Protein AF-A0A8B8AZW8-F1 (afdb_monomer)

Solvent-accessible surface area (backbone atoms only — not comparable to full-atom values): 7440 Å² total; per-residue (Å²): 141,81,91,80,82,83,75,80,79,80,74,81,71,78,73,71,78,77,61,82,72,78,74,70,88,46,60,50,52,81,42,35,39,73,37,22,27,65,45,94,84,63,38,53,41,75,34,59,61,10,19,20,40,79,77,38,72,39,66,29,62,83,60,21,10,22,63,67,39,73,41,72,50,84,56,62,92,82,40,45,71,38,26,50,82,24,64,37,69,73,87,56,95,69,77,64,85,81,53,99,81,78,67,68,77,61,57,62,60,51,52,55,58,52,57,66,70,78,102

Organism: Crassostrea virginica (NCBI:txid6565)

pLDDT: mean 73.44, std 19.7, range [34.88, 96.25]

Nearest PDB structures (foldseek):
  2gy7-assembly1_B  TM=6.999E-01  e=3.011E-02  Homo sapiens
  8hn0-assembly1_A  TM=5.839E-01  e=3.668E-02  Homo sapiens
  8hn0-assembly1_B  TM=5.448E-01  e=4.469E-02  Homo sapiens

Structure (mmCIF, N/CA/C/O backbone):
data_AF-A0A8B8AZW8-F1
#
_entry.id   AF-A0A8B8AZW8-F1
#
loop_
_atom_site.group_PDB
_atom_site.id
_atom_site.type_symbol
_atom_site.label_atom_id
_atom_site.label_alt_id
_atom_site.label_comp_id
_atom_site.label_asym_id
_atom_site.label_entity_id
_atom_site.label_seq_id
_atom_site.pdbx_PDB_ins_code
_atom_site.Cartn_x
_atom_site.Cartn_y
_atom_site.Cartn_z
_atom_site.occupancy
_atom_site.B_iso_or_equiv
_atom_site.auth_seq_id
_atom_site.auth_comp_id
_atom_site.auth_asym_id
_atom_site.auth_atom_id
_atom_site.pdbx_PDB_model_num
ATOM 1 N N . MET A 1 1 ? 65.412 4.828 37.384 1.00 38.81 1 MET A N 1
ATOM 2 C CA . MET A 1 1 ? 65.662 5.540 36.104 1.00 38.81 1 MET A CA 1
ATOM 3 C C . MET A 1 1 ? 65.677 4.474 35.011 1.00 38.81 1 MET A C 1
ATOM 5 O O . MET A 1 1 ? 66.518 3.602 35.091 1.00 38.81 1 MET A O 1
ATOM 9 N N . LYS A 1 2 ? 64.726 4.354 34.084 1.00 34.88 2 LYS A N 1
ATOM 10 C CA . LYS A 1 2 ? 64.257 5.349 33.113 1.00 34.88 2 LYS A CA 1
ATOM 11 C C . LYS A 1 2 ? 62.839 4.947 32.661 1.00 34.88 2 LYS A C 1
ATOM 13 O O . LYS A 1 2 ? 62.643 3.852 32.150 1.00 34.88 2 LYS A O 1
ATOM 18 N N . LEU A 1 3 ? 61.867 5.832 32.872 1.00 39.66 3 LEU A N 1
ATOM 19 C CA . LEU A 1 3 ? 60.568 5.810 32.195 1.00 39.66 3 LEU A CA 1
ATOM 20 C C . LEU A 1 3 ? 60.797 6.270 30.749 1.00 39.66 3 LEU A C 1
ATOM 22 O O . LEU A 1 3 ? 61.354 7.349 30.558 1.00 39.66 3 LEU A O 1
ATOM 26 N N . SER A 1 4 ? 60.359 5.507 29.745 1.00 40.03 4 SER A N 1
ATOM 27 C CA . SER A 1 4 ? 60.249 6.023 28.376 1.00 40.03 4 SER A CA 1
ATOM 28 C C . SER A 1 4 ? 58.870 5.714 27.813 1.00 40.03 4 SER A C 1
ATOM 30 O O . SER A 1 4 ? 58.461 4.564 27.672 1.00 40.03 4 SER A O 1
ATOM 32 N N . LYS A 1 5 ? 58.137 6.801 27.586 1.00 46.12 5 LYS A N 1
ATOM 33 C CA . LYS A 1 5 ? 56.745 6.875 27.162 1.00 46.12 5 LYS A CA 1
ATOM 34 C C . LYS A 1 5 ? 56.634 6.384 25.718 1.00 46.12 5 LYS A C 1
ATOM 36 O O . LYS A 1 5 ? 57.256 6.954 24.829 1.00 46.12 5 LYS A O 1
ATOM 41 N N . HIS A 1 6 ? 55.812 5.368 25.473 1.00 47.44 6 HIS A N 1
ATOM 42 C CA . HIS A 1 6 ? 55.328 5.088 24.124 1.00 47.44 6 HIS A CA 1
ATOM 43 C C . HIS A 1 6 ? 54.280 6.142 23.761 1.00 47.44 6 HIS A C 1
ATOM 45 O O . HIS A 1 6 ? 53.130 6.095 24.199 1.00 47.44 6 HIS A O 1
ATOM 51 N N . THR A 1 7 ? 54.717 7.143 23.004 1.00 45.94 7 THR A N 1
ATOM 52 C CA . THR A 1 7 ? 53.868 8.151 22.376 1.00 45.94 7 THR A CA 1
ATOM 53 C C . THR A 1 7 ? 52.891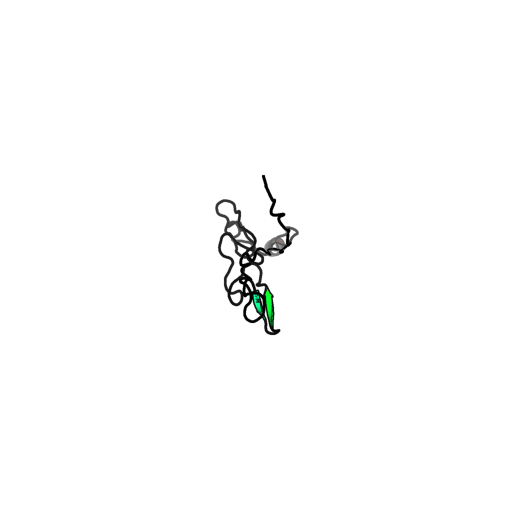 7.432 21.448 1.00 45.94 7 THR A 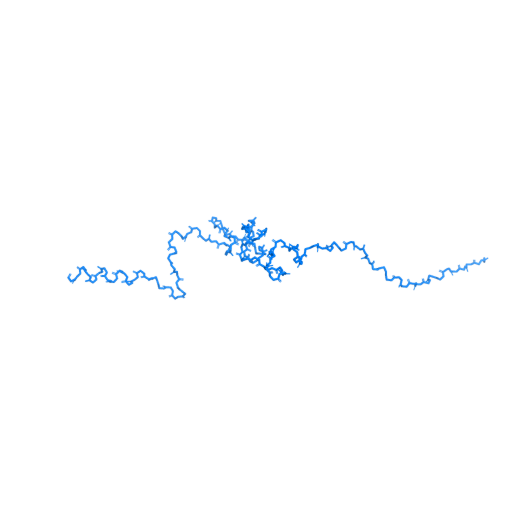C 1
ATOM 55 O O . THR A 1 7 ? 53.301 6.852 20.445 1.00 45.94 7 THR A O 1
ATOM 58 N N . ARG A 1 8 ? 51.598 7.420 21.797 1.00 54.97 8 ARG A N 1
ATOM 59 C CA . ARG A 1 8 ? 50.536 6.902 20.926 1.00 54.97 8 ARG A CA 1
ATOM 60 C C . ARG A 1 8 ? 50.489 7.751 19.657 1.00 54.97 8 ARG A C 1
ATOM 62 O O . ARG A 1 8 ? 49.908 8.833 19.654 1.00 54.97 8 ARG A O 1
ATOM 69 N N . LEU A 1 9 ? 51.109 7.259 18.588 1.00 42.25 9 LEU A N 1
ATOM 70 C CA . LEU A 1 9 ? 50.924 7.780 17.241 1.00 42.25 9 LEU A CA 1
ATOM 71 C C . LEU A 1 9 ? 49.459 7.513 16.857 1.00 42.25 9 LEU A C 1
ATOM 73 O O . LEU A 1 9 ? 49.079 6.382 16.563 1.00 42.25 9 LEU A O 1
ATOM 77 N N . HIS A 1 10 ? 48.613 8.541 16.933 1.00 52.19 10 HIS A N 1
ATOM 78 C CA . HIS A 1 10 ? 47.247 8.506 16.416 1.00 52.19 10 HIS A CA 1
ATOM 79 C C . HIS A 1 10 ? 47.300 8.440 14.884 1.00 52.19 10 HIS A C 1
ATOM 81 O O . HIS A 1 10 ? 47.127 9.441 14.190 1.00 52.19 10 HIS A O 1
ATOM 87 N N . VAL A 1 11 ? 47.527 7.246 14.340 1.00 52.09 11 VAL A N 1
ATOM 88 C CA . VAL A 1 11 ? 47.097 6.946 12.976 1.00 52.09 11 VAL A CA 1
ATOM 89 C C . VAL A 1 11 ? 45.574 7.024 13.022 1.00 52.09 11 VAL A C 1
ATOM 91 O O . VAL A 1 11 ? 44.925 6.192 13.654 1.00 52.09 11 VAL A O 1
ATOM 94 N N . ARG A 1 12 ? 44.988 8.074 12.434 1.00 55.28 12 ARG A N 1
ATOM 95 C CA . ARG A 1 12 ? 43.546 8.157 12.167 1.00 55.28 12 ARG A CA 1
ATOM 96 C C . ARG A 1 12 ? 43.201 7.098 11.120 1.00 55.28 12 ARG A C 1
ATOM 98 O O . ARG A 1 12 ? 42.891 7.416 9.977 1.00 55.28 12 ARG A O 1
ATOM 105 N N . THR A 1 13 ? 43.251 5.829 11.504 1.00 55.12 13 THR A N 1
ATOM 106 C CA . THR A 1 13 ? 42.438 4.819 10.849 1.00 55.12 13 THR A CA 1
ATOM 107 C C . THR A 1 13 ? 41.017 5.303 11.074 1.00 55.12 13 THR A C 1
ATOM 109 O O . THR A 1 13 ? 40.511 5.255 12.196 1.00 55.12 13 THR A O 1
ATOM 112 N N . PHE A 1 14 ? 40.403 5.875 10.041 1.00 53.94 14 PHE A N 1
ATOM 113 C CA . PHE A 1 14 ? 38.955 5.946 9.969 1.00 53.94 14 PHE A CA 1
ATOM 114 C C . PHE A 1 14 ? 38.499 4.493 10.047 1.00 53.94 14 PHE A C 1
ATOM 116 O O . PHE A 1 14 ? 38.450 3.790 9.041 1.00 53.94 14 PHE A O 1
ATOM 123 N N . ILE A 1 15 ? 38.253 4.012 11.265 1.00 57.25 15 ILE A N 1
ATOM 124 C CA . ILE A 1 15 ? 37.438 2.835 11.495 1.00 57.25 15 ILE A CA 1
ATOM 125 C C . ILE A 1 15 ? 36.073 3.280 10.988 1.00 57.25 15 ILE A C 1
ATOM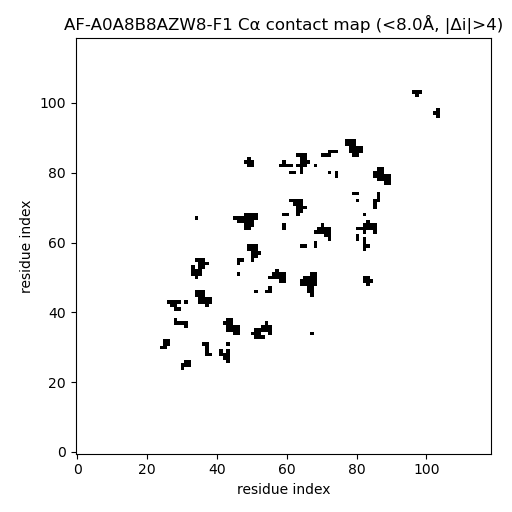 127 O O . ILE A 1 15 ? 35.262 3.831 11.730 1.00 57.25 15 ILE A O 1
ATOM 131 N N . VAL A 1 16 ? 35.859 3.148 9.677 1.00 53.69 16 VAL A N 1
ATOM 132 C CA . VAL A 1 16 ? 34.517 3.035 9.140 1.00 53.69 16 VAL A CA 1
ATOM 133 C C . VAL A 1 16 ? 33.984 1.848 9.906 1.00 53.69 16 VAL A C 1
ATOM 135 O O . VAL A 1 16 ? 34.467 0.731 9.728 1.00 53.69 16 VAL A O 1
ATOM 138 N N . PHE A 1 17 ? 33.108 2.109 10.871 1.00 54.38 17 PHE A N 1
ATOM 139 C CA . PHE A 1 17 ? 32.359 1.053 11.503 1.00 54.38 17 PHE A CA 1
ATOM 140 C C . PHE A 1 17 ? 31.579 0.391 10.369 1.00 54.38 17 PHE A C 1
ATOM 142 O O . PHE A 1 17 ? 30.492 0.830 10.009 1.00 54.38 17 PHE A O 1
ATOM 149 N N . VAL A 1 18 ? 32.159 -0.654 9.782 1.00 56.91 18 VAL A N 1
ATOM 150 C CA . VAL A 1 18 ? 31.461 -1.689 9.029 1.00 56.91 18 VAL A CA 1
ATOM 151 C C . VAL A 1 18 ? 30.616 -2.449 10.051 1.00 56.91 18 VAL A C 1
ATOM 153 O O . VAL A 1 18 ? 30.794 -3.634 10.299 1.00 56.91 18 VAL A O 1
ATOM 156 N N . TYR A 1 19 ? 29.669 -1.747 10.682 1.00 59.72 19 TYR A N 1
ATOM 157 C CA . TYR A 1 19 ? 28.394 -2.388 10.936 1.00 59.72 19 TYR A CA 1
ATOM 158 C C . TYR A 1 19 ? 27.962 -2.915 9.570 1.00 59.72 19 TYR A C 1
ATOM 160 O O . TYR A 1 19 ? 28.075 -2.167 8.593 1.00 59.72 19 TYR A O 1
ATOM 168 N N . PRO A 1 20 ? 27.546 -4.181 9.448 1.00 57.72 20 PRO A N 1
ATOM 169 C CA . PRO A 1 20 ? 26.943 -4.639 8.217 1.00 57.72 20 PRO A CA 1
ATOM 170 C C . PRO A 1 20 ? 25.698 -3.776 8.024 1.00 57.72 20 PRO A C 1
ATOM 172 O O . PRO A 1 20 ? 24.653 -4.025 8.618 1.00 57.72 20 PRO A O 1
ATOM 175 N N . VAL A 1 21 ? 25.825 -2.695 7.256 1.00 58.12 21 VAL A N 1
ATOM 176 C CA . VAL A 1 21 ? 24.676 -1.993 6.719 1.00 58.12 21 VAL A CA 1
ATOM 177 C C . VAL A 1 21 ? 24.098 -3.031 5.783 1.00 58.12 21 VAL A C 1
ATOM 179 O O . VAL A 1 21 ? 24.680 -3.322 4.741 1.00 58.12 21 VAL A O 1
ATOM 182 N N . ILE A 1 22 ? 23.056 -3.717 6.243 1.00 61.34 22 ILE A N 1
ATOM 183 C CA . ILE A 1 22 ? 22.338 -4.708 5.458 1.00 61.34 22 ILE A CA 1
ATOM 184 C C . ILE A 1 22 ? 21.802 -3.927 4.261 1.00 61.34 22 ILE A C 1
ATOM 186 O O . ILE A 1 22 ? 20.810 -3.211 4.376 1.00 61.34 22 ILE A O 1
ATOM 190 N N . VAL A 1 23 ? 22.520 -3.963 3.138 1.00 60.03 23 VAL A N 1
ATOM 191 C CA . VAL A 1 23 ? 22.063 -3.327 1.909 1.00 60.03 23 VAL A CA 1
ATOM 192 C C . VAL A 1 23 ? 20.899 -4.186 1.441 1.00 60.03 23 VAL A C 1
ATOM 194 O O . VAL A 1 23 ? 21.098 -5.313 0.991 1.00 60.03 23 VAL A O 1
ATOM 197 N N . SER A 1 24 ? 19.675 -3.697 1.639 1.00 64.00 24 SER A N 1
ATOM 198 C CA . SER A 1 24 ? 18.465 -4.351 1.148 1.00 64.00 24 SER A CA 1
ATOM 199 C C . SER A 1 24 ? 18.631 -4.622 -0.347 1.00 64.00 24 SER A C 1
ATOM 201 O O . SER A 1 24 ? 18.819 -3.696 -1.129 1.00 64.00 24 SER A O 1
ATOM 203 N N . THR A 1 25 ? 18.578 -5.887 -0.758 1.00 78.56 25 THR A N 1
ATOM 204 C CA . THR A 1 25 ? 18.824 -6.327 -2.145 1.00 78.56 25 THR A CA 1
ATOM 205 C C . THR A 1 25 ? 17.666 -6.015 -3.106 1.00 78.56 25 THR A C 1
ATOM 207 O O . THR A 1 25 ? 17.600 -6.583 -4.194 1.00 78.56 25 THR A O 1
ATOM 210 N N . CYS A 1 26 ? 16.741 -5.131 -2.720 1.00 85.38 26 CYS A N 1
ATOM 211 C CA . CYS A 1 26 ? 15.559 -4.772 -3.499 1.00 85.38 26 CYS A CA 1
ATOM 212 C C . CYS A 1 26 ? 15.618 -3.309 -3.961 1.00 85.38 26 CYS A C 1
ATOM 214 O O . CYS A 1 26 ? 16.141 -2.449 -3.256 1.00 85.38 26 CYS A O 1
ATOM 216 N N . GLY A 1 27 ? 15.053 -3.018 -5.135 1.00 81.19 27 GLY A N 1
ATOM 217 C CA . GLY A 1 27 ? 14.912 -1.652 -5.660 1.00 81.19 27 GLY A CA 1
ATOM 218 C C . GLY A 1 27 ? 15.091 -1.524 -7.173 1.00 81.19 27 GLY A C 1
ATOM 219 O O . GLY A 1 27 ? 14.641 -0.540 -7.753 1.00 81.19 27 GLY A O 1
ATOM 220 N N . THR A 1 28 ? 15.693 -2.519 -7.825 1.00 86.06 28 THR A N 1
ATOM 221 C CA . THR A 1 28 ? 15.900 -2.556 -9.280 1.00 86.06 28 THR A CA 1
ATOM 222 C C . THR A 1 28 ? 15.158 -3.733 -9.902 1.00 86.06 28 THR A C 1
ATOM 224 O O . THR A 1 28 ? 15.054 -4.796 -9.296 1.00 86.06 28 THR A O 1
ATOM 227 N N . SER A 1 29 ? 14.634 -3.567 -11.120 1.00 87.88 29 SER A N 1
ATOM 228 C CA . SER A 1 29 ? 13.999 -4.671 -11.851 1.00 87.88 29 SER A CA 1
ATOM 229 C C . SER A 1 29 ? 15.015 -5.805 -12.078 1.00 87.88 29 SER A C 1
ATOM 231 O O . SER A 1 29 ? 16.141 -5.509 -12.485 1.00 87.88 29 SER A O 1
ATOM 233 N N . PRO A 1 30 ? 14.674 -7.085 -11.824 1.00 85.44 30 PRO A N 1
ATOM 234 C CA . PRO A 1 30 ? 13.349 -7.624 -11.477 1.00 85.44 30 PRO A CA 1
ATOM 235 C C . PRO A 1 30 ? 13.029 -7.674 -9.967 1.00 85.44 30 PRO A C 1
ATOM 237 O O . PRO A 1 30 ? 11.906 -8.003 -9.590 1.00 85.44 30 PRO A O 1
ATOM 240 N N . ASN A 1 31 ? 13.985 -7.351 -9.093 1.00 88.12 31 ASN A N 1
ATOM 241 C CA . ASN A 1 31 ? 13.864 -7.448 -7.636 1.00 88.12 31 ASN A CA 1
ATOM 242 C C . ASN A 1 31 ? 13.363 -6.131 -7.018 1.00 88.12 31 ASN A C 1
ATOM 244 O O . ASN A 1 31 ? 14.115 -5.372 -6.402 1.00 88.12 31 ASN A O 1
ATOM 248 N N . CYS A 1 32 ? 12.072 -5.848 -7.175 1.00 89.38 32 CYS A N 1
ATOM 249 C CA . CYS A 1 32 ? 11.436 -4.680 -6.564 1.00 89.38 32 CYS A CA 1
ATOM 250 C C . CYS A 1 32 ? 11.120 -4.899 -5.071 1.00 89.38 32 CYS A C 1
ATOM 252 O O . CYS A 1 32 ? 10.896 -6.022 -4.622 1.00 89.38 32 CYS A O 1
ATOM 254 N N . CYS A 1 33 ? 11.117 -3.819 -4.283 1.00 88.25 33 CYS A N 1
ATOM 255 C CA . CYS A 1 33 ? 10.770 -3.877 -2.858 1.00 88.25 33 CYS A CA 1
ATOM 256 C C . CYS A 1 33 ? 9.263 -4.100 -2.627 1.00 88.25 33 CYS A C 1
ATOM 258 O O . CYS A 1 33 ? 8.456 -3.917 -3.530 1.00 88.25 33 CYS A O 1
ATOM 260 N N . THR A 1 34 ? 8.873 -4.414 -1.386 1.00 83.56 34 THR A N 1
ATOM 261 C CA . THR A 1 34 ? 7.548 -4.935 -0.965 1.00 83.56 34 THR A CA 1
ATOM 262 C C . THR A 1 34 ? 6.297 -4.101 -1.318 1.00 83.56 34 THR A C 1
ATOM 264 O O . THR A 1 34 ? 5.180 -4.579 -1.149 1.00 83.56 34 THR A O 1
ATOM 267 N N . ASN A 1 35 ? 6.432 -2.903 -1.882 1.00 90.94 35 ASN A N 1
ATOM 268 C CA . ASN A 1 35 ? 5.311 -2.073 -2.351 1.00 90.94 35 ASN A CA 1
ATOM 269 C C . ASN A 1 35 ? 5.444 -1.667 -3.824 1.00 90.94 35 ASN A C 1
ATOM 271 O O . ASN A 1 35 ? 4.825 -0.696 -4.259 1.00 90.94 35 ASN A O 1
ATOM 275 N N . PHE A 1 36 ? 6.302 -2.362 -4.567 1.00 91.62 36 PHE A N 1
ATOM 276 C CA . PHE A 1 36 ? 6.623 -2.055 -5.946 1.00 91.62 36 PHE A CA 1
ATOM 277 C C . PHE A 1 36 ? 6.571 -3.319 -6.803 1.00 91.62 36 PHE A C 1
ATOM 279 O O . PHE A 1 36 ? 6.945 -4.401 -6.351 1.00 91.62 36 PHE A O 1
ATOM 286 N N . TYR A 1 37 ? 6.160 -3.171 -8.057 1.00 92.00 37 TYR A N 1
ATOM 287 C CA . TYR A 1 37 ? 6.161 -4.244 -9.050 1.00 92.00 37 TYR A CA 1
ATOM 288 C C . TYR A 1 37 ? 7.064 -3.889 -10.236 1.00 92.00 37 TYR A C 1
ATOM 290 O O . TYR A 1 37 ? 7.365 -2.718 -10.473 1.00 92.00 37 TYR A O 1
ATOM 298 N N . SER A 1 38 ? 7.519 -4.908 -10.969 1.00 92.75 38 SER A N 1
ATOM 299 C CA . SER A 1 38 ? 8.337 -4.726 -12.170 1.00 92.75 38 SER A CA 1
ATOM 300 C C . SER A 1 38 ? 7.443 -4.333 -13.347 1.00 92.75 38 SER A C 1
ATOM 302 O O . SER A 1 38 ? 6.553 -5.090 -13.741 1.00 92.75 38 SER A O 1
ATOM 304 N N . SER A 1 39 ? 7.656 -3.131 -13.884 1.00 91.75 39 SER A N 1
ATOM 305 C CA . SER A 1 39 ? 6.982 -2.668 -15.097 1.00 91.75 39 SER A CA 1
ATOM 306 C C . SER A 1 39 ? 7.699 -3.161 -16.358 1.00 91.75 39 SER A C 1
ATOM 308 O O . SER A 1 39 ? 8.854 -3.592 -16.320 1.00 91.75 39 SER A O 1
ATOM 310 N N . LYS A 1 40 ? 7.025 -3.044 -17.506 1.00 88.69 40 LYS A N 1
ATOM 311 C CA . LYS A 1 40 ? 7.576 -3.404 -18.820 1.00 88.69 40 LYS A CA 1
ATOM 312 C C . LYS A 1 40 ? 8.818 -2.582 -19.178 1.00 88.69 40 LYS A C 1
ATOM 314 O O . LYS A 1 40 ? 9.729 -3.121 -19.797 1.00 88.69 40 LYS A O 1
ATOM 319 N N . ASP A 1 41 ? 8.918 -1.336 -18.712 1.00 88.69 41 ASP A N 1
ATOM 320 C CA . ASP A 1 41 ? 10.078 -0.468 -18.972 1.00 88.69 41 ASP A CA 1
ATOM 321 C C . ASP A 1 41 ? 11.224 -0.682 -17.965 1.00 88.69 41 ASP A C 1
ATOM 323 O O . ASP A 1 41 ? 11.964 0.246 -17.647 1.00 88.69 41 ASP A O 1
ATOM 327 N N . SER A 1 42 ? 11.360 -1.895 -17.415 1.00 86.38 42 SER A N 1
ATOM 328 C CA . SER A 1 42 ? 12.477 -2.302 -16.544 1.00 86.38 42 SER A CA 1
ATOM 329 C C . SER A 1 42 ? 12.703 -1.423 -15.305 1.00 86.38 42 SER A C 1
ATOM 331 O O . SER A 1 42 ? 13.814 -1.348 -14.782 1.00 86.38 42 SER A O 1
ATOM 333 N N . HIS A 1 43 ? 11.643 -0.802 -14.787 1.00 90.88 43 HIS A N 1
ATOM 334 C CA . HIS A 1 43 ? 11.666 -0.012 -13.557 1.00 90.88 43 HIS A CA 1
ATOM 335 C C . HIS A 1 43 ? 10.649 -0.539 -12.542 1.00 90.88 43 HIS A C 1
ATOM 337 O O . HIS A 1 43 ? 9.671 -1.202 -12.893 1.00 90.88 43 HIS A O 1
ATOM 343 N N . CYS A 1 44 ? 10.897 -0.240 -11.268 1.00 91.31 44 CYS A N 1
ATOM 344 C CA . CYS A 1 44 ? 9.991 -0.573 -10.178 1.00 91.31 44 CYS A CA 1
ATOM 345 C C . CYS A 1 44 ? 8.941 0.529 -10.015 1.00 91.31 44 CYS A C 1
ATOM 347 O O . CYS A 1 44 ? 9.285 1.689 -9.789 1.00 91.31 44 CYS A O 1
ATOM 349 N N . VAL A 1 45 ? 7.664 0.163 -10.103 1.00 92.56 45 VAL A N 1
ATOM 350 C CA . VAL A 1 45 ? 6.527 1.088 -9.979 1.00 92.56 45 VAL A CA 1
ATOM 351 C C . VAL A 1 45 ? 5.802 0.832 -8.674 1.00 92.56 45 VAL A C 1
ATOM 353 O O . VAL A 1 45 ? 5.603 -0.320 -8.301 1.00 92.56 45 VAL A O 1
ATOM 356 N N . ALA A 1 46 ? 5.411 1.900 -7.980 1.00 92.81 46 ALA A N 1
ATOM 357 C CA . ALA A 1 46 ? 4.657 1.793 -6.739 1.00 92.81 46 ALA A CA 1
ATOM 358 C C . ALA A 1 46 ? 3.276 1.162 -6.975 1.00 92.81 46 ALA A C 1
ATOM 360 O O . ALA A 1 46 ? 2.610 1.429 -7.977 1.00 92.81 46 ALA A O 1
ATOM 361 N N . CYS A 1 47 ? 2.835 0.349 -6.023 1.00 94.69 47 CYS A N 1
ATOM 362 C CA . CYS A 1 47 ? 1.488 -0.196 -6.010 1.00 94.69 47 CYS A CA 1
ATOM 363 C C . CYS A 1 47 ? 0.426 0.881 -5.788 1.00 94.69 47 CYS A C 1
ATOM 365 O O . CYS A 1 47 ? 0.680 1.926 -5.184 1.00 94.69 47 CYS A O 1
ATOM 367 N N . GLN A 1 48 ? -0.793 0.590 -6.249 1.00 95.44 48 GLN A N 1
ATOM 368 C CA . GLN A 1 48 ? -1.952 1.422 -5.954 1.00 95.44 48 GLN A CA 1
ATOM 369 C C . GLN A 1 48 ? -2.187 1.497 -4.439 1.00 95.44 48 GLN A C 1
ATOM 371 O O . GLN A 1 48 ? -1.941 0.540 -3.703 1.00 95.44 48 GLN A O 1
ATOM 376 N N . THR A 1 49 ? -2.689 2.644 -3.982 1.00 96.19 49 THR A N 1
ATOM 377 C CA . THR A 1 49 ? -3.084 2.885 -2.593 1.00 96.19 49 THR A CA 1
ATOM 378 C C . THR A 1 49 ? -3.889 1.716 -2.031 1.00 96.19 49 THR A C 1
ATOM 380 O O . THR A 1 49 ? -4.885 1.296 -2.618 1.00 96.19 49 THR A O 1
ATOM 383 N N . GLY A 1 50 ? -3.460 1.211 -0.879 1.00 96.25 50 GLY A N 1
ATOM 384 C CA . GLY A 1 50 ? -4.099 0.102 -0.190 1.00 96.25 50 GLY A CA 1
ATOM 385 C C . GLY A 1 50 ? -3.691 -1.290 -0.660 1.00 96.25 50 GLY A C 1
ATOM 386 O O . GLY A 1 50 ? -4.254 -2.255 -0.148 1.00 96.25 50 GLY A O 1
ATOM 387 N N . TYR A 1 51 ? -2.734 -1.418 -1.580 1.00 95.69 51 TYR A N 1
ATOM 388 C CA . TYR A 1 51 ? -2.244 -2.705 -2.071 1.00 95.69 51 TYR A CA 1
ATOM 389 C C . TYR A 1 51 ? -0.719 -2.821 -1.984 1.00 95.69 51 TYR A C 1
ATOM 391 O O . TYR A 1 51 ? 0.008 -1.832 -2.075 1.00 95.69 51 TYR A O 1
ATOM 399 N N . PHE A 1 52 ? -0.235 -4.052 -1.825 1.00 93.62 52 PHE A N 1
ATOM 400 C CA . PHE A 1 52 ? 1.176 -4.407 -1.723 1.00 93.62 52 PHE A CA 1
ATOM 401 C C . PHE A 1 52 ? 1.446 -5.842 -2.218 1.00 93.62 52 PHE A C 1
ATOM 403 O O . PHE A 1 52 ? 0.544 -6.545 -2.686 1.00 93.62 52 PHE A O 1
ATOM 410 N N . GLY A 1 53 ? 2.701 -6.288 -2.115 1.00 87.94 53 GLY A N 1
ATOM 411 C CA . GLY A 1 53 ? 3.110 -7.653 -2.453 1.00 87.94 53 GLY A CA 1
ATOM 412 C C . GLY A 1 53 ? 3.357 -7.882 -3.950 1.00 87.94 53 GLY A C 1
ATOM 413 O O . GLY A 1 53 ? 3.413 -6.923 -4.725 1.00 87.94 53 GLY A O 1
ATOM 414 N N . PRO A 1 54 ? 3.527 -9.150 -4.377 1.00 83.88 54 PRO A N 1
ATOM 415 C CA . PRO A 1 54 ? 3.792 -9.488 -5.773 1.00 83.88 54 PRO A CA 1
ATOM 416 C C . PRO A 1 54 ? 2.693 -8.938 -6.682 1.00 83.88 54 PRO A C 1
ATOM 418 O O 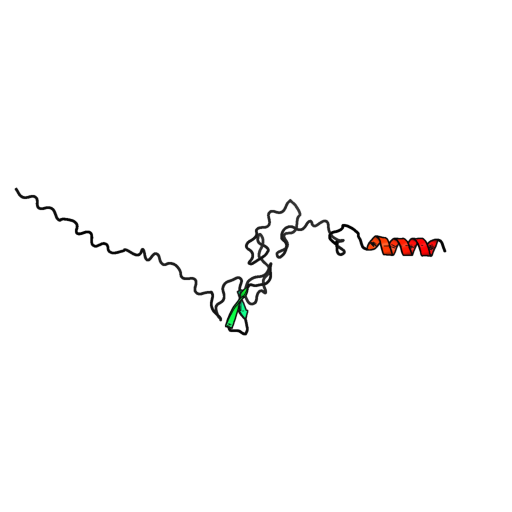. PRO A 1 54 ? 1.511 -9.208 -6.461 1.00 83.88 54 PRO A O 1
ATOM 421 N N . ASN A 1 55 ? 3.082 -8.142 -7.680 1.00 86.31 55 ASN A N 1
ATOM 422 C CA . ASN A 1 55 ? 2.162 -7.498 -8.624 1.00 86.31 55 ASN A CA 1
ATOM 423 C C . ASN A 1 55 ? 1.002 -6.745 -7.946 1.00 86.31 55 ASN A C 1
ATOM 425 O O . ASN A 1 55 ? -0.097 -6.692 -8.493 1.00 86.31 55 ASN A O 1
ATOM 429 N N . CYS A 1 56 ? 1.218 -6.206 -6.739 1.00 93.31 56 CYS A N 1
ATOM 430 C CA . CYS A 1 56 ? 0.218 -5.429 -6.001 1.00 93.31 56 CYS A CA 1
ATOM 431 C C . CYS A 1 56 ? -1.103 -6.176 -5.748 1.00 93.31 56 CYS A C 1
ATOM 433 O O . CYS A 1 56 ? -2.166 -5.565 -5.694 1.00 93.31 56 CYS A O 1
ATOM 435 N N . SER A 1 57 ? -1.053 -7.505 -5.623 1.00 92.94 57 SER A N 1
ATOM 436 C CA . SER A 1 57 ? -2.259 -8.338 -5.505 1.00 92.94 57 SER A CA 1
ATOM 437 C C . SER A 1 57 ? -2.790 -8.471 -4.073 1.00 92.94 57 SER A C 1
ATOM 439 O O . SER A 1 57 ? -3.882 -9.000 -3.877 1.00 92.94 57 SER A O 1
ATOM 441 N N . LEU A 1 58 ? -2.036 -8.030 -3.060 1.00 94.69 58 LEU A N 1
ATOM 442 C CA . LEU A 1 58 ? -2.424 -8.173 -1.656 1.00 94.69 58 LEU A CA 1
ATOM 443 C C . LEU A 1 58 ? -2.940 -6.838 -1.105 1.00 94.69 58 LEU A C 1
ATOM 445 O O . LEU A 1 58 ? -2.232 -5.841 -1.218 1.00 94.69 58 LEU A O 1
ATOM 449 N N . PRO A 1 59 ? -4.126 -6.779 -0.479 1.00 95.69 59 PRO A N 1
ATOM 450 C CA . PRO A 1 59 ? -4.578 -5.572 0.209 1.00 95.69 59 PRO A CA 1
ATOM 451 C C . PRO A 1 59 ? -3.754 -5.346 1.480 1.00 95.69 59 PRO A C 1
ATOM 453 O O . PRO A 1 59 ? -3.333 -6.319 2.108 1.00 95.69 59 PRO A O 1
ATOM 456 N N . CYS A 1 60 ? -3.559 -4.091 1.895 1.00 96.25 60 CYS A N 1
ATOM 457 C CA . CYS A 1 60 ? -2.839 -3.764 3.127 1.00 96.25 60 CYS A CA 1
ATOM 458 C C . CYS A 1 60 ? -3.374 -4.558 4.320 1.00 96.25 60 CYS A C 1
ATOM 460 O O . CYS A 1 60 ? -4.578 -4.628 4.573 1.00 96.25 60 CYS A O 1
ATOM 462 N N . ARG A 1 61 ? -2.450 -5.169 5.065 1.00 95.00 61 ARG A N 1
ATOM 463 C CA . ARG A 1 61 ? -2.795 -5.937 6.256 1.00 95.00 61 ARG A CA 1
ATOM 464 C C . ARG A 1 61 ? -3.161 -4.980 7.387 1.00 95.00 61 ARG A C 1
ATOM 466 O O . ARG A 1 61 ? -2.374 -4.092 7.714 1.00 95.00 61 ARG A O 1
ATOM 473 N N . TYR A 1 62 ? -4.293 -5.244 8.041 1.00 93.31 62 TYR A N 1
ATOM 474 C CA . TYR A 1 62 ? -4.680 -4.586 9.289 1.00 93.31 62 TYR A CA 1
ATOM 475 C C . TYR A 1 62 ? -3.515 -4.592 10.307 1.00 93.31 62 TYR A C 1
ATOM 477 O O . TYR A 1 62 ? -2.882 -5.638 10.483 1.00 93.31 62 TYR A O 1
ATOM 485 N N . PRO A 1 63 ? -3.214 -3.468 10.981 1.00 93.75 63 PRO A N 1
ATOM 486 C CA . PRO A 1 63 ? -4.001 -2.231 11.047 1.00 93.75 63 PRO A CA 1
ATOM 487 C C . PRO A 1 63 ? -3.664 -1.189 9.970 1.00 93.75 63 PRO A C 1
ATOM 489 O O . PRO A 1 63 ? -4.057 -0.038 10.111 1.00 93.75 63 PRO A O 1
ATOM 492 N N . ASN A 1 64 ? -2.936 -1.543 8.910 1.00 95.94 64 ASN A N 1
ATOM 493 C CA . ASN A 1 64 ? -2.409 -0.557 7.969 1.00 95.94 64 ASN A CA 1
ATOM 494 C C . ASN A 1 64 ? -3.318 -0.306 6.759 1.00 95.94 64 ASN A C 1
ATOM 496 O O . ASN A 1 64 ? -4.023 -1.205 6.299 1.00 95.94 64 ASN A O 1
ATOM 500 N N . TYR A 1 65 ? -3.235 0.901 6.200 1.00 96.25 65 TYR A N 1
ATOM 501 C CA . TYR A 1 65 ? -3.956 1.324 5.004 1.00 96.25 65 TYR A CA 1
ATOM 502 C C . TYR A 1 65 ? -3.182 2.379 4.195 1.00 96.25 65 TYR A C 1
ATOM 504 O O . TYR A 1 65 ? -2.110 2.851 4.588 1.00 96.25 65 TYR A O 1
ATOM 512 N N . GLY A 1 66 ? -3.740 2.751 3.044 1.00 94.62 66 GLY A N 1
ATOM 513 C CA . GLY A 1 66 ? -3.291 3.875 2.229 1.00 94.62 66 GLY A CA 1
ATOM 514 C C . GLY A 1 66 ? -2.018 3.595 1.422 1.00 94.62 66 GLY A C 1
ATOM 515 O O . GLY A 1 66 ? -1.735 2.456 1.045 1.00 94.62 66 GLY A O 1
ATOM 516 N N . LEU A 1 67 ? -1.275 4.645 1.063 1.00 94.56 67 LEU A N 1
ATOM 517 C CA . LEU A 1 67 ? -0.114 4.517 0.178 1.00 94.56 67 LEU A CA 1
ATOM 518 C C . LEU A 1 67 ? 0.980 3.683 0.858 1.00 94.56 67 LEU A C 1
ATOM 520 O O . LEU A 1 67 ? 1.388 3.993 1.976 1.00 94.56 67 LEU A O 1
ATOM 524 N N . GLN A 1 68 ? 1.436 2.619 0.185 1.00 92.88 68 GLN A N 1
ATOM 525 C CA . GLN A 1 68 ? 2.475 1.705 0.687 1.00 92.88 68 GLN A CA 1
ATOM 526 C C . GLN A 1 68 ? 2.191 1.128 2.091 1.00 92.88 68 GLN A C 1
ATOM 528 O O . GLN A 1 68 ? 3.123 0.774 2.819 1.00 92.88 68 GLN A O 1
ATOM 533 N N . CYS A 1 69 ? 0.914 1.070 2.487 1.00 94.81 69 CYS A N 1
ATOM 534 C CA . CYS A 1 69 ? 0.476 0.636 3.813 1.00 94.81 69 CYS A CA 1
ATOM 535 C C . CYS A 1 69 ? 1.189 1.373 4.967 1.00 94.81 69 CYS A C 1
ATOM 537 O O . CYS A 1 69 ? 1.508 0.756 5.980 1.00 94.81 69 CYS A O 1
ATOM 539 N N . GLN A 1 70 ? 1.499 2.664 4.796 1.00 95.25 70 GLN A N 1
ATOM 540 C CA . GLN A 1 70 ? 2.222 3.462 5.799 1.00 95.25 70 GLN A CA 1
ATOM 541 C C . GLN A 1 70 ? 1.303 4.134 6.828 1.00 95.25 70 GLN A C 1
ATOM 543 O O . GLN A 1 70 ? 1.791 4.685 7.813 1.00 95.25 70 GLN A O 1
ATOM 548 N N . PHE A 1 71 ? -0.015 4.121 6.611 1.00 95.69 71 PHE A N 1
ATOM 549 C CA . PHE A 1 71 ? -0.972 4.705 7.547 1.00 95.69 71 PHE A CA 1
ATOM 550 C C . PHE A 1 71 ? -1.583 3.628 8.434 1.00 95.69 71 PHE A C 1
ATOM 552 O O . PHE A 1 71 ? -1.827 2.519 7.977 1.00 95.69 71 PHE A O 1
ATOM 559 N N . GLU A 1 72 ? -1.875 3.967 9.686 1.00 95.81 72 GLU A N 1
ATOM 560 C CA . GLU A 1 72 ? -2.452 3.059 10.678 1.00 95.81 72 GLU A CA 1
ATOM 561 C C . GLU A 1 72 ? -3.901 3.453 10.990 1.00 95.81 72 GLU A C 1
ATOM 563 O O . GLU A 1 72 ? -4.207 4.618 11.261 1.00 95.81 72 GLU A O 1
ATOM 568 N N . CYS A 1 73 ? -4.804 2.480 10.969 1.00 94.50 73 CYS A N 1
ATOM 569 C CA . CYS A 1 73 ? -6.195 2.641 11.359 1.00 94.50 73 CYS A CA 1
ATOM 570 C C . C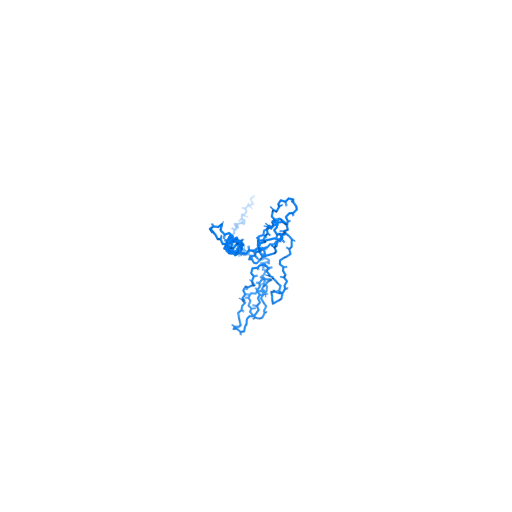YS A 1 73 ? -6.319 2.823 12.873 1.00 94.50 73 CYS A C 1
ATOM 572 O O . CYS A 1 73 ? -6.128 1.886 13.645 1.00 94.50 73 CYS A O 1
ATOM 574 N N . LYS A 1 74 ? -6.722 4.027 13.286 1.00 92.94 74 LYS A N 1
ATOM 575 C CA . LYS A 1 74 ? -7.038 4.383 14.678 1.00 92.94 74 LYS A CA 1
ATOM 576 C C . LYS A 1 74 ? -8.535 4.631 14.829 1.00 92.94 74 LYS A C 1
ATOM 578 O O . LYS A 1 74 ? -8.964 5.726 15.171 1.00 92.94 74 LYS A O 1
ATOM 583 N N . CYS A 1 75 ? -9.318 3.624 14.461 1.00 89.00 75 CYS A N 1
ATOM 584 C CA . CYS A 1 75 ? -10.762 3.754 14.334 1.00 89.00 75 CYS A CA 1
ATOM 585 C C . CYS A 1 75 ? -11.470 3.658 15.689 1.00 89.00 75 CYS A C 1
ATOM 587 O O . CYS A 1 75 ? -11.016 2.956 16.595 1.00 89.00 75 CYS A O 1
ATOM 589 N N . GLU A 1 76 ? -12.610 4.333 15.808 1.00 86.19 76 GLU A N 1
ATOM 590 C CA . GLU A 1 76 ? -13.498 4.195 16.961 1.00 86.19 76 GLU A CA 1
ATOM 591 C C . GLU A 1 76 ? -14.210 2.829 16.946 1.00 86.19 76 GLU A C 1
ATOM 593 O O . GLU A 1 76 ? -14.210 2.101 15.946 1.00 86.19 76 GLU A O 1
ATOM 598 N N . GLN A 1 77 ? -14.821 2.446 18.070 1.00 77.44 77 GLN A N 1
ATOM 599 C CA . GLN A 1 77 ? -15.458 1.134 18.207 1.00 77.44 77 GLN A CA 1
ATOM 600 C C . GLN A 1 77 ? -16.494 0.892 17.091 1.00 77.44 77 GLN A C 1
ATOM 602 O O . GLN A 1 77 ? -17.369 1.721 16.857 1.00 77.44 77 GLN A O 1
ATOM 607 N N . LYS A 1 78 ? -16.426 -0.287 16.449 1.00 74.88 78 LYS A N 1
ATOM 608 C CA . LYS A 1 78 ? -17.306 -0.762 15.351 1.00 74.88 78 LYS A CA 1
ATOM 609 C C . LYS A 1 78 ? -17.093 -0.127 13.966 1.00 74.88 78 LYS A C 1
ATOM 611 O O . LYS A 1 78 ? -17.860 -0.428 13.047 1.00 74.88 78 LYS A O 1
ATOM 616 N N . GLN A 1 79 ? -16.066 0.698 13.775 1.00 85.25 79 GLN A N 1
ATOM 617 C CA . GLN A 1 79 ? -15.660 1.141 12.438 1.00 85.25 79 GLN A CA 1
ATOM 618 C C . GLN A 1 79 ? -14.857 0.051 11.712 1.00 85.25 79 GLN A C 1
ATOM 620 O O . GLN A 1 79 ? -14.039 -0.645 12.317 1.00 85.25 79 GLN A O 1
ATOM 625 N N . TYR A 1 80 ? -15.084 -0.091 10.405 1.00 88.38 80 TYR A N 1
ATOM 626 C CA . TYR A 1 80 ? -14.298 -0.987 9.559 1.00 88.38 80 TYR A CA 1
ATOM 627 C C . TYR A 1 80 ? -13.058 -0.252 9.041 1.00 88.38 80 TYR A C 1
ATOM 629 O O . TYR A 1 80 ? -13.154 0.862 8.536 1.00 88.38 80 TYR A O 1
ATOM 637 N N . CYS A 1 81 ? -11.889 -0.878 9.151 1.00 92.25 81 CYS A N 1
ATOM 638 C CA . CYS A 1 81 ? -10.656 -0.362 8.566 1.00 92.25 81 CYS A CA 1
ATOM 639 C C . CYS A 1 81 ? -10.543 -0.841 7.114 1.00 92.25 81 CYS A C 1
ATOM 641 O O . CYS A 1 81 ? -10.183 -1.990 6.848 1.00 92.25 81 CYS A O 1
ATOM 643 N N . ASN A 1 82 ? -10.857 0.043 6.173 1.00 94.31 82 ASN A N 1
ATOM 644 C CA . ASN A 1 82 ? -10.658 -0.175 4.751 1.00 94.31 82 ASN A CA 1
ATOM 645 C C . ASN A 1 82 ? -9.171 -0.002 4.399 1.00 94.31 82 ASN A C 1
ATOM 647 O O . ASN A 1 82 ? -8.561 1.016 4.715 1.00 94.31 82 ASN A O 1
ATOM 651 N N . HIS A 1 83 ? -8.589 -0.971 3.697 1.00 94.81 83 HIS A N 1
ATOM 652 C CA . HIS A 1 83 ? -7.169 -0.962 3.333 1.00 94.81 83 HIS A CA 1
ATOM 653 C C . HIS A 1 83 ? -6.764 0.211 2.413 1.00 94.81 83 HIS 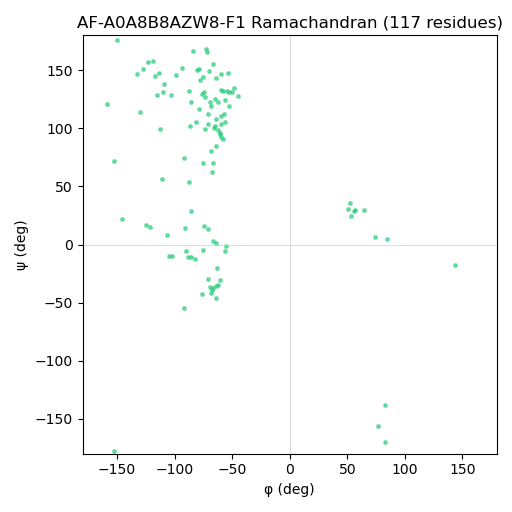A C 1
ATOM 655 O O . HIS A 1 83 ? -5.590 0.567 2.371 1.00 94.81 83 HIS A O 1
ATOM 661 N N . ILE A 1 84 ? -7.705 0.846 1.705 1.00 95.88 84 ILE A N 1
ATOM 662 C CA . ILE A 1 84 ? -7.462 2.023 0.856 1.00 95.88 84 ILE A CA 1
ATOM 663 C C . ILE A 1 84 ? -7.677 3.314 1.649 1.00 95.88 84 ILE A C 1
ATOM 665 O O . ILE A 1 84 ? -6.786 4.161 1.682 1.00 95.88 84 ILE A O 1
ATOM 669 N N . THR A 1 85 ? -8.847 3.473 2.274 1.00 93.19 85 THR A N 1
ATOM 670 C CA . THR A 1 85 ? -9.288 4.763 2.841 1.00 93.19 85 THR A CA 1
ATOM 671 C C . THR A 1 85 ? -9.148 4.877 4.358 1.00 93.19 85 THR A C 1
ATOM 673 O O . THR A 1 85 ? -9.344 5.961 4.897 1.00 93.19 85 THR A O 1
ATOM 676 N N . GLY A 1 86 ? -8.850 3.788 5.065 1.00 93.38 86 GLY A N 1
ATOM 677 C CA . GLY A 1 86 ? -8.786 3.764 6.524 1.00 93.38 86 GLY A CA 1
ATOM 678 C C . GLY A 1 86 ? -10.162 3.581 7.161 1.00 93.38 86 GLY A C 1
ATOM 679 O O . GLY A 1 86 ? -10.960 2.764 6.708 1.00 93.38 86 GLY A O 1
ATOM 680 N N . CYS A 1 87 ? -10.445 4.313 8.235 1.00 92.25 87 CYS A N 1
ATOM 681 C CA . CYS A 1 87 ? -11.653 4.120 9.036 1.00 92.25 87 CYS A CA 1
ATOM 682 C C . CYS A 1 87 ? -12.927 4.518 8.278 1.00 92.25 87 CYS A C 1
ATOM 684 O O . CYS A 1 87 ? -13.104 5.678 7.912 1.00 92.25 87 CYS A O 1
ATOM 686 N N . GLN A 1 88 ? -13.830 3.559 8.080 1.00 85.81 88 GLN A N 1
ATOM 687 C CA . GLN A 1 88 ? -15.165 3.770 7.532 1.00 85.81 88 GLN A CA 1
ATOM 688 C C . GLN A 1 88 ? -16.217 3.431 8.589 1.00 85.81 88 GLN A C 1
ATOM 690 O O . GLN A 1 88 ? -16.210 2.356 9.200 1.00 85.81 88 GLN A O 1
ATOM 695 N N . SER A 1 89 ? -17.141 4.363 8.799 1.00 74.88 89 SER A N 1
ATOM 696 C CA . SER A 1 89 ? -18.345 4.139 9.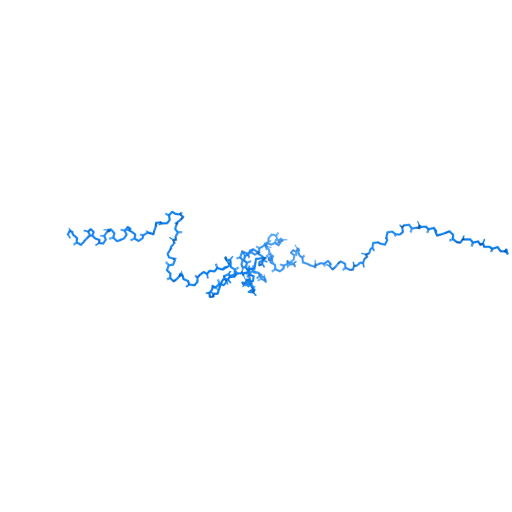589 1.00 74.88 89 SER A CA 1
ATOM 697 C C . SER A 1 89 ? -19.176 3.053 8.906 1.00 74.88 89 SER A C 1
ATOM 699 O O . SER A 1 89 ? -19.578 3.215 7.762 1.00 74.88 89 SER A O 1
ATOM 701 N N . THR A 1 90 ? -19.489 1.960 9.604 1.00 60.50 90 THR A N 1
ATOM 702 C CA . THR A 1 90 ? -20.429 0.923 9.123 1.00 60.50 90 THR A CA 1
ATOM 703 C C . THR A 1 90 ? -21.877 1.434 9.003 1.00 60.50 90 THR A C 1
ATOM 705 O O . THR A 1 90 ? -22.776 0.694 8.618 1.00 60.50 90 THR A O 1
ATOM 708 N N . ILE A 1 91 ? -22.095 2.723 9.276 1.00 58.16 91 ILE A N 1
ATOM 709 C CA . ILE A 1 91 ? -23.318 3.483 9.022 1.00 58.16 91 ILE A CA 1
ATOM 710 C C . ILE A 1 91 ? -23.263 4.062 7.601 1.00 58.16 91 ILE A C 1
ATOM 712 O O . ILE A 1 91 ? -23.380 5.266 7.421 1.00 58.16 91 ILE A O 1
ATOM 716 N N . ASP A 1 92 ? -23.037 3.236 6.581 1.00 51.88 92 ASP A N 1
ATOM 717 C CA . ASP A 1 92 ? -23.477 3.637 5.246 1.00 51.88 92 ASP A CA 1
AT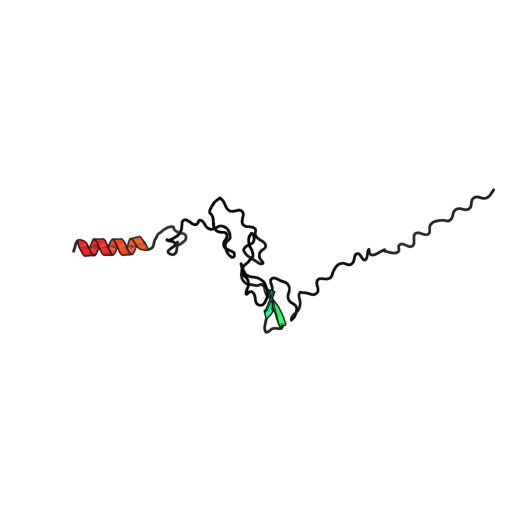OM 718 C C . ASP A 1 92 ? -23.778 2.442 4.345 1.00 51.88 92 ASP A C 1
ATOM 720 O O . ASP A 1 92 ? -23.081 2.128 3.384 1.00 51.88 92 ASP A O 1
ATOM 724 N N . GLY A 1 93 ? -24.883 1.770 4.659 1.00 51.66 93 GLY A N 1
ATOM 725 C CA . GLY A 1 93 ? -25.570 0.916 3.694 1.00 51.66 93 GLY A CA 1
ATOM 726 C C . GLY A 1 93 ? -26.287 1.707 2.589 1.00 51.66 93 GLY A C 1
ATOM 727 O O . GLY A 1 93 ? -27.129 1.128 1.908 1.00 51.66 93 GLY A O 1
ATOM 728 N N . THR A 1 94 ? -26.022 3.011 2.424 1.00 48.25 94 THR A N 1
ATOM 729 C CA . THR A 1 94 ? -26.789 3.905 1.542 1.00 48.25 94 THR A CA 1
ATOM 730 C C . THR A 1 94 ? -25.968 5.008 0.858 1.00 48.25 94 THR A C 1
ATOM 732 O O . THR A 1 94 ? -26.567 5.975 0.385 1.00 48.25 94 THR A O 1
ATOM 735 N N . ALA A 1 95 ? -24.644 4.869 0.712 1.00 48.22 95 ALA A N 1
ATOM 736 C CA . ALA A 1 95 ? -23.815 5.869 0.029 1.00 48.22 95 ALA A CA 1
ATOM 737 C C . ALA A 1 95 ? -23.992 5.796 -1.499 1.00 48.22 95 ALA A C 1
ATOM 739 O O . ALA A 1 95 ? -23.110 5.391 -2.259 1.00 48.22 95 ALA A O 1
ATOM 740 N N . TRP A 1 96 ? -25.164 6.210 -1.969 1.00 47.44 96 TRP A N 1
ATOM 741 C CA . TRP A 1 96 ? -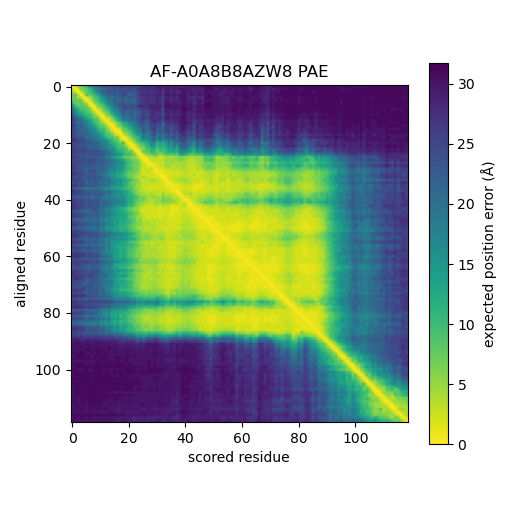25.288 6.872 -3.259 1.00 47.44 96 TRP A CA 1
ATOM 742 C C . TRP A 1 96 ? -24.321 8.071 -3.284 1.00 47.44 96 TRP A C 1
ATOM 744 O O . TRP A 1 96 ? -24.046 8.646 -2.230 1.00 47.44 96 TRP A O 1
ATOM 754 N N . PRO A 1 97 ? -23.753 8.438 -4.446 1.00 52.44 97 PRO A N 1
ATOM 755 C CA . PRO A 1 97 ? -22.635 9.375 -4.523 1.00 52.44 97 PRO A CA 1
ATOM 756 C C . PRO A 1 97 ? -22.987 10.709 -3.860 1.00 52.44 97 PRO A C 1
ATOM 758 O O . PRO A 1 97 ? -23.836 11.442 -4.362 1.00 52.44 97 PRO A O 1
ATOM 761 N N . VAL A 1 98 ? -22.323 11.009 -2.743 1.00 50.31 98 VAL A N 1
ATOM 762 C CA . VAL A 1 98 ? -22.397 12.308 -2.072 1.00 50.31 98 VAL A CA 1
ATOM 763 C C . VAL A 1 98 ? -21.446 13.255 -2.795 1.00 50.31 98 VAL A C 1
ATOM 765 O O . VAL A 1 98 ? -20.225 13.148 -2.674 1.00 50.31 98 VAL A O 1
ATOM 768 N N . ASP A 1 99 ? -21.994 14.169 -3.585 1.00 47.25 99 ASP A N 1
ATOM 769 C CA . ASP A 1 99 ? -21.271 15.322 -4.105 1.00 47.25 99 ASP A CA 1
ATOM 770 C C . ASP A 1 99 ? -21.067 16.392 -3.012 1.00 47.25 99 ASP A C 1
ATOM 772 O O . ASP A 1 99 ? -21.917 16.613 -2.151 1.00 47.25 99 ASP A O 1
ATOM 776 N N . ILE A 1 100 ? -19.905 17.059 -3.059 1.00 54.34 100 ILE A N 1
ATOM 777 C CA . ILE A 1 100 ? -19.336 18.024 -2.086 1.00 54.34 100 ILE A CA 1
ATOM 778 C C . ILE A 1 100 ? -20.214 19.238 -1.717 1.00 54.34 100 ILE A C 1
ATOM 780 O O . ILE A 1 100 ? -19.817 20.025 -0.863 1.00 54.34 100 ILE A O 1
ATOM 784 N N . ASN A 1 101 ? -21.410 19.374 -2.293 1.00 48.56 101 ASN A N 1
ATOM 785 C CA . ASN A 1 101 ? -22.393 20.399 -1.926 1.00 48.56 101 ASN A CA 1
ATOM 786 C C . ASN A 1 101 ? -23.600 19.847 -1.146 1.00 48.56 101 ASN A C 1
ATOM 788 O O . ASN A 1 101 ? -24.543 20.590 -0.884 1.00 48.56 101 ASN A O 1
ATOM 792 N N . GLY A 1 102 ? -23.584 18.573 -0.739 1.00 51.12 102 GLY A N 1
ATOM 793 C CA . GLY A 1 102 ? -24.599 18.025 0.165 1.00 51.12 102 GLY A CA 1
ATOM 794 C C . GLY A 1 102 ? -26.016 18.003 -0.416 1.00 51.12 102 GLY A C 1
ATOM 795 O O . GLY A 1 102 ? -26.982 18.104 0.337 1.00 51.12 102 GLY A O 1
ATOM 796 N N . THR A 1 103 ? -26.173 17.869 -1.735 1.00 42.84 103 THR A N 1
ATOM 797 C CA . THR A 1 103 ? -27.492 17.743 -2.369 1.00 42.84 103 THR A CA 1
ATOM 798 C C . THR A 1 103 ? -27.656 16.356 -2.964 1.00 42.84 103 THR A C 1
ATOM 800 O O . THR A 1 103 ? -27.177 16.078 -4.058 1.00 42.84 103 THR A O 1
ATOM 803 N N . SER A 1 104 ? -28.356 15.478 -2.239 1.00 53.00 104 SER A N 1
ATOM 804 C CA . SER A 1 104 ? -28.715 14.156 -2.749 1.00 53.00 104 SER A CA 1
ATOM 805 C C . SER A 1 104 ? -29.532 14.303 -4.039 1.00 53.00 104 SER A C 1
ATOM 807 O O . SER A 1 104 ? -30.495 15.076 -4.120 1.00 53.00 104 SER A O 1
ATOM 809 N N . LYS A 1 105 ? -29.163 13.539 -5.071 1.00 51.69 105 LYS A N 1
ATOM 810 C CA . LYS A 1 105 ? -29.863 13.495 -6.368 1.00 51.69 105 LYS A CA 1
ATOM 811 C C . LYS A 1 105 ? -31.302 12.953 -6.265 1.00 51.69 105 LYS A C 1
ATOM 813 O O . LYS A 1 105 ? -32.020 12.911 -7.263 1.00 51.69 105 LYS A O 1
ATOM 818 N N . ASP A 1 106 ? -31.762 12.618 -5.062 1.00 54.81 106 ASP A N 1
ATOM 819 C CA . ASP A 1 106 ? -33.089 12.064 -4.785 1.00 54.81 106 ASP A CA 1
ATOM 820 C C . ASP A 1 106 ? -34.179 13.140 -4.681 1.00 54.81 106 ASP A C 1
ATOM 822 O O . ASP A 1 106 ? -35.370 12.818 -4.703 1.00 54.81 106 ASP A O 1
ATOM 826 N N . ALA A 1 107 ? -33.807 14.422 -4.595 1.00 50.75 107 ALA A N 1
ATOM 827 C CA . ALA A 1 107 ? -34.777 15.515 -4.627 1.00 50.75 107 ALA A CA 1
ATOM 828 C C . ALA A 1 107 ? -35.451 15.632 -6.006 1.00 50.75 107 ALA A C 1
ATOM 830 O O . ALA A 1 107 ? -36.666 15.817 -6.082 1.00 50.75 107 ALA A O 1
ATOM 831 N N . PHE A 1 108 ? -34.700 15.446 -7.100 1.00 54.69 108 PHE A N 1
ATOM 832 C CA . PHE A 1 108 ? -35.242 15.585 -8.455 1.00 54.69 108 PHE A CA 1
ATOM 833 C C . PHE A 1 108 ? -36.253 14.475 -8.783 1.00 54.69 108 PHE A C 1
ATOM 835 O O . PHE A 1 108 ? -37.336 14.770 -9.283 1.00 54.69 108 PHE A O 1
ATOM 842 N N . LEU A 1 109 ? -35.967 13.221 -8.399 1.00 54.00 109 LEU A N 1
ATOM 843 C CA . LEU A 1 109 ? -36.877 12.092 -8.642 1.00 54.00 109 LEU A CA 1
ATOM 844 C C . LEU A 1 109 ? -38.186 12.205 -7.834 1.00 54.00 109 LEU A C 1
ATOM 846 O O . LEU A 1 109 ? -39.261 11.889 -8.353 1.00 54.00 109 LEU A O 1
ATOM 850 N N . LYS A 1 110 ? -38.120 12.706 -6.588 1.00 56.19 110 LYS A N 1
ATOM 851 C CA . LYS A 1 110 ? -39.302 12.929 -5.733 1.00 56.19 110 LYS A CA 1
ATOM 852 C C . LYS A 1 110 ? -40.189 14.074 -6.232 1.00 56.19 110 LYS A C 1
ATOM 854 O O . LYS A 1 110 ? -41.410 13.947 -6.163 1.00 56.19 110 LYS A O 1
ATOM 859 N N . ILE A 1 111 ? -39.606 15.148 -6.774 1.00 58.88 111 ILE A N 1
ATOM 860 C CA . ILE A 1 111 ? -40.367 16.271 -7.351 1.00 58.88 111 ILE A CA 1
ATOM 861 C C . ILE A 1 111 ? -41.174 15.803 -8.571 1.00 58.88 111 ILE A C 1
ATOM 863 O O . ILE A 1 111 ? -42.375 16.067 -8.642 1.00 58.88 111 ILE A O 1
ATOM 867 N N . THR A 1 112 ? -40.572 15.029 -9.482 1.00 60.00 112 THR A N 1
ATOM 868 C CA . THR A 1 112 ? -41.309 14.435 -10.615 1.00 60.00 112 THR A CA 1
ATOM 869 C C . THR A 1 112 ? -42.407 13.466 -10.171 1.00 60.00 112 THR A C 1
ATOM 871 O O . THR A 1 112 ? -43.468 13.423 -10.788 1.00 60.00 112 THR A O 1
ATOM 874 N N . ALA A 1 113 ? -42.201 12.714 -9.085 1.00 58.59 113 ALA A N 1
ATOM 875 C CA . ALA A 1 113 ? -43.213 11.796 -8.559 1.00 58.59 113 ALA A CA 1
ATOM 876 C C . ALA A 1 113 ? -44.413 12.514 -7.905 1.00 58.59 113 ALA A C 1
ATOM 878 O O . ALA A 1 113 ? -45.523 11.982 -7.943 1.00 58.59 113 ALA A O 1
ATOM 879 N N . TRP A 1 114 ? -44.216 13.705 -7.324 1.00 55.03 114 TRP A N 1
ATOM 880 C CA . TRP A 1 114 ? -45.308 14.529 -6.786 1.00 55.03 114 TRP A CA 1
ATOM 881 C C . TRP A 1 114 ? -46.087 15.243 -7.901 1.00 55.03 114 TRP A C 1
ATOM 883 O O . TRP A 1 114 ? -47.317 15.218 -7.895 1.00 55.03 114 TRP A O 1
ATOM 893 N N . LEU A 1 115 ? -45.391 15.796 -8.904 1.00 61.59 115 LEU A N 1
ATOM 894 C CA . LEU A 1 115 ? -46.025 16.471 -10.047 1.00 61.59 115 LEU A CA 1
ATOM 895 C C . LEU A 1 115 ? -46.879 15.518 -10.905 1.00 61.59 115 LEU A C 1
ATOM 897 O O . LEU A 1 115 ? -47.962 15.906 -11.324 1.00 61.59 115 LEU A O 1
ATOM 901 N N . ASN A 1 116 ? -46.466 14.257 -11.080 1.00 55.56 116 ASN A N 1
ATOM 902 C CA . ASN A 1 116 ? -47.246 13.234 -11.802 1.00 55.56 116 ASN A CA 1
ATOM 903 C C . ASN A 1 116 ? -48.446 12.668 -11.014 1.00 55.56 116 ASN A C 1
ATOM 905 O O . ASN A 1 116 ? -49.174 11.831 -11.538 1.00 55.56 116 ASN A O 1
ATOM 909 N N . ARG A 1 117 ? -48.624 13.052 -9.742 1.00 60.94 117 ARG A N 1
ATOM 910 C CA . ARG A 1 117 ? -49.745 12.607 -8.892 1.00 60.94 117 ARG A CA 1
ATOM 911 C C . ARG A 1 117 ? -50.813 13.696 -8.703 1.00 60.94 117 ARG A C 1
ATOM 913 O O . ARG A 1 117 ? -51.879 13.409 -8.169 1.00 60.94 117 ARG A O 1
ATOM 920 N N . HIS A 1 118 ? -50.522 14.926 -9.126 1.00 56.41 118 HIS A N 1
ATOM 921 C CA . HIS A 1 118 ? -51.430 16.076 -9.064 1.00 56.41 118 HIS A CA 1
ATOM 922 C C . HIS A 1 118 ? -51.715 16.705 -10.442 1.00 56.41 118 HIS A C 1
ATOM 924 O O . HIS A 1 118 ? -52.270 17.802 -10.505 1.00 56.41 118 HIS A O 1
ATOM 930 N N . PHE A 1 119 ? -51.386 15.985 -11.517 1.00 52.09 119 PHE A N 1
ATOM 931 C CA . PHE A 1 119 ? -51.961 16.137 -12.853 1.00 52.09 119 PHE A CA 1
ATOM 932 C C . PHE A 1 119 ? -52.742 14.874 -13.212 1.00 52.09 119 PHE A C 1
ATOM 934 O O . PHE A 1 119 ? -52.294 13.782 -12.790 1.00 52.09 119 PHE A O 1
#

Radius of gyration: 30.3 Å; Cα contacts (8 Å, |Δi|>4): 163; chains: 1; bounding box: 118×30×55 Å

Mean predicted aligned error: 17.15 Å

Secondary structure (DSSP, 8-state):
------------------------S-SBTTB--TTEEE-TTSSEEEPPTTEESGGG-EEPPTTEESGGG-EE--PPTT-EEETTTEEE-S--TT-----TT---THHHHHHHHHHTT--

Foldseek 3Di:
DDDDDPDPPPPPPVPPVPPVPVPPPAFWPPRHDFQWHQDPVRGTDGAAWQFTHYVRPHGQDPQFATGVSPDGAPEDPPFDQRRRPGTDDPPPPPCDDQDPVRDPPVVVVVVVVVVVVVD

Sequence (119 aa):
MKLSKHTRLHVRTFIVFVYPVIVSTCGTSPNCCTNFYSSKDSHCVACQTGYFGPNCSLPCRYPNYGLQCQFECKCEQKQYCNHITGCQSTIDGTAWPVDINGTSKDAFLKITAWLNRHF